Protein AF-A0A822DMH4-F1 (afdb_monomer)

Structure (mmCIF, N/CA/C/O backbone):
data_AF-A0A822DMH4-F1
#
_entry.id   AF-A0A822DMH4-F1
#
loop_
_atom_site.group_PDB
_atom_site.id
_atom_site.type_symbol
_atom_site.label_atom_id
_atom_site.label_alt_id
_atom_site.label_comp_id
_atom_site.label_asym_id
_atom_site.label_entity_id
_atom_site.label_seq_id
_atom_site.pdbx_PDB_ins_code
_atom_site.Cartn_x
_atom_site.Cartn_y
_atom_site.Cartn_z
_atom_site.occupancy
_atom_site.B_iso_or_equiv
_atom_site.auth_seq_id
_atom_site.auth_comp_id
_atom_site.auth_asym_id
_atom_site.auth_atom_id
_atom_site.pdbx_PDB_model_num
ATOM 1 N N . PHE A 1 1 ? -5.214 -4.025 -1.688 1.00 68.00 1 PHE A N 1
ATOM 2 C CA . PHE A 1 1 ? -5.583 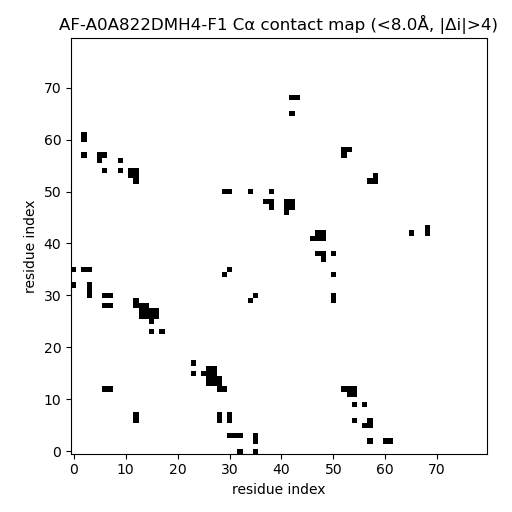-3.909 -3.119 1.00 68.00 1 PHE A CA 1
ATOM 3 C C . PHE A 1 1 ? -5.269 -2.539 -3.721 1.00 68.00 1 PHE A C 1
ATOM 5 O O . PHE A 1 1 ? -4.564 -2.515 -4.718 1.00 68.00 1 PHE A O 1
ATOM 12 N N . ILE A 1 2 ? -5.690 -1.414 -3.123 1.00 76.75 2 ILE A N 1
ATOM 13 C CA . ILE A 1 2 ? -5.403 -0.056 -3.649 1.00 76.75 2 ILE A CA 1
ATOM 14 C C . ILE A 1 2 ? -3.893 0.209 -3.817 1.00 76.75 2 ILE A C 1
ATOM 16 O O . ILE A 1 2 ? -3.468 0.685 -4.865 1.00 76.75 2 ILE A O 1
ATOM 20 N N . LEU A 1 3 ? -3.073 -0.190 -2.836 1.00 76.94 3 LEU A N 1
ATOM 21 C CA . LEU A 1 3 ? -1.608 -0.081 -2.908 1.00 76.94 3 LEU A CA 1
ATOM 22 C C . LEU A 1 3 ? -1.001 -0.817 -4.114 1.00 76.94 3 LEU A C 1
ATOM 24 O O . LEU A 1 3 ? -0.046 -0.333 -4.702 1.00 76.94 3 LEU A O 1
ATOM 28 N N . LEU A 1 4 ? -1.581 -1.950 -4.522 1.00 77.44 4 LEU A N 1
ATOM 29 C CA . LEU A 1 4 ? -1.066 -2.755 -5.629 1.00 77.44 4 LEU A CA 1
ATOM 30 C C . LEU A 1 4 ? -1.344 -2.107 -6.984 1.00 77.44 4 LEU A C 1
ATOM 32 O O . LEU A 1 4 ? -0.480 -2.100 -7.854 1.00 77.44 4 LEU A O 1
ATOM 36 N N . ILE A 1 5 ? -2.541 -1.539 -7.149 1.00 76.12 5 ILE A N 1
ATOM 37 C CA . ILE A 1 5 ? -2.925 -0.823 -8.371 1.00 76.12 5 ILE A CA 1
ATOM 38 C C . ILE A 1 5 ? -2.005 0.383 -8.565 1.00 76.12 5 ILE A C 1
ATOM 40 O O . ILE A 1 5 ? -1.508 0.618 -9.662 1.00 76.12 5 ILE A O 1
ATOM 44 N N . ILE A 1 6 ? -1.730 1.112 -7.484 1.00 73.44 6 ILE A N 1
ATOM 45 C CA . ILE A 1 6 ? -0.951 2.347 -7.547 1.00 73.44 6 ILE A CA 1
ATOM 46 C C . ILE A 1 6 ? 0.535 2.049 -7.716 1.00 73.44 6 ILE A C 1
ATOM 48 O O . ILE A 1 6 ? 1.143 2.661 -8.582 1.00 73.44 6 ILE A O 1
ATOM 52 N N . ALA A 1 7 ? 1.077 1.043 -7.023 1.00 72.81 7 ALA A N 1
ATOM 53 C CA . ALA A 1 7 ? 2.454 0.594 -7.224 1.00 72.81 7 ALA A CA 1
ATOM 54 C C . ALA A 1 7 ? 2.715 0.064 -8.644 1.00 72.81 7 ALA A C 1
ATOM 56 O O . ALA A 1 7 ? 3.837 0.134 -9.130 1.00 72.81 7 ALA A O 1
ATOM 57 N N . ARG A 1 8 ? 1.701 -0.486 -9.329 1.00 72.7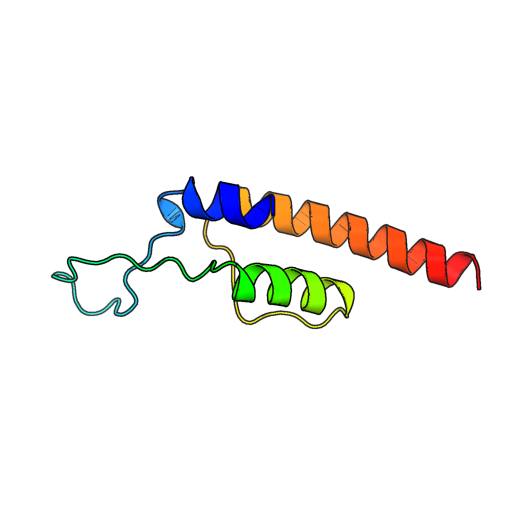5 8 ARG A N 1
ATOM 58 C CA . ARG A 1 8 ? 1.823 -0.912 -10.735 1.00 72.75 8 ARG A CA 1
ATOM 59 C C . ARG A 1 8 ? 1.681 0.239 -11.724 1.00 72.75 8 ARG A C 1
ATOM 61 O O . ARG A 1 8 ? 2.223 0.141 -12.820 1.00 72.75 8 ARG A O 1
ATOM 68 N N . CYS A 1 9 ? 0.976 1.300 -11.341 1.00 69.94 9 CYS A N 1
ATOM 69 C CA . CYS A 1 9 ? 0.750 2.474 -12.177 1.00 69.94 9 CYS A CA 1
ATOM 70 C C . CYS A 1 9 ? 1.830 3.558 -11.999 1.00 69.94 9 CYS A C 1
ATOM 72 O O . CYS A 1 9 ? 1.978 4.395 -12.887 1.00 69.94 9 CYS A O 1
ATOM 74 N N . SER A 1 10 ? 2.579 3.566 -10.887 1.00 72.44 10 SER A N 1
ATOM 75 C CA . SER A 1 10 ? 3.707 4.477 -10.660 1.00 72.44 10 SER A CA 1
ATOM 76 C C . SER A 1 10 ? 4.980 3.946 -11.339 1.00 72.44 10 SER A C 1
ATOM 78 O O . SER A 1 10 ? 5.528 2.933 -10.904 1.00 72.44 10 SER A O 1
ATOM 80 N N . PRO A 1 11 ? 5.508 4.621 -12.380 1.00 66.38 11 PRO A N 1
ATOM 81 C CA . PRO A 1 11 ? 6.788 4.245 -12.982 1.00 66.38 11 PRO A CA 1
ATOM 82 C C . PRO A 1 11 ? 7.958 4.372 -11.989 1.00 66.38 11 PRO A C 1
ATOM 84 O O . PRO A 1 11 ? 8.900 3.597 -12.073 1.00 66.38 11 PRO A O 1
ATOM 87 N N . ASP A 1 12 ? 7.859 5.257 -10.988 1.00 67.81 12 ASP A N 1
ATOM 88 C CA . ASP A 1 12 ? 8.869 5.445 -9.929 1.00 67.81 12 ASP A CA 1
ATOM 89 C C . ASP A 1 12 ? 9.068 4.233 -8.997 1.00 67.81 12 ASP A C 1
ATOM 91 O O . ASP A 1 12 ? 10.048 4.174 -8.249 1.00 67.81 12 ASP A O 1
ATOM 95 N N . GLU A 1 13 ? 8.135 3.277 -8.989 1.00 72.94 13 GLU A N 1
ATOM 96 C CA . GLU A 1 13 ? 8.246 2.054 -8.180 1.00 72.94 13 GLU A CA 1
ATOM 97 C C . GLU A 1 13 ? 9.100 0.974 -8.862 1.00 72.94 13 GLU A C 1
ATOM 99 O O . GLU A 1 13 ? 9.553 0.031 -8.210 1.00 72.94 13 GLU A O 1
ATOM 104 N N . TRP A 1 14 ? 9.305 1.101 -10.174 1.00 75.44 14 TRP A N 1
ATOM 105 C CA . TRP A 1 14 ? 10.104 0.189 -10.977 1.00 75.44 14 TRP A CA 1
ATOM 106 C C . TRP A 1 14 ? 11.571 0.570 -10.801 1.00 75.44 14 TRP A C 1
ATOM 108 O O . TRP A 1 14 ? 12.016 1.617 -11.269 1.00 75.44 14 TRP A O 1
ATOM 118 N N . ARG A 1 15 ? 12.324 -0.259 -10.073 1.00 72.38 15 ARG A N 1
ATOM 119 C CA . ARG A 1 15 ? 13.733 0.006 -9.759 1.00 72.38 15 ARG A CA 1
ATOM 120 C C . ARG A 1 15 ? 14.624 -1.132 -10.212 1.00 72.38 15 ARG A C 1
ATOM 122 O O . ARG A 1 15 ? 14.246 -2.299 -10.168 1.00 72.38 15 ARG A O 1
ATOM 129 N N . ASN A 1 16 ? 15.836 -0.761 -10.603 1.00 76.44 16 ASN A N 1
ATOM 130 C CA . ASN A 1 16 ? 16.902 -1.711 -10.851 1.00 76.44 16 ASN A CA 1
ATOM 131 C C . ASN A 1 16 ? 17.339 -2.342 -9.508 1.00 76.44 16 ASN A C 1
ATOM 133 O O . ASN A 1 16 ? 17.704 -1.599 -8.588 1.00 76.44 16 ASN A O 1
ATOM 137 N N . PRO A 1 17 ? 17.289 -3.679 -9.356 1.00 74.38 17 PRO A N 1
ATOM 138 C CA . PRO A 1 17 ? 17.759 -4.355 -8.149 1.00 74.38 17 PRO A CA 1
ATOM 139 C C . PRO A 1 17 ? 19.272 -4.203 -7.912 1.00 74.38 17 PRO A C 1
ATOM 141 O O . PRO A 1 17 ? 19.706 -4.311 -6.762 1.00 74.38 17 PRO A O 1
ATOM 144 N N . TYR A 1 18 ? 20.061 -3.901 -8.949 1.00 77.38 18 TYR A N 1
ATOM 145 C CA . TYR A 1 18 ? 21.514 -3.733 -8.874 1.00 77.38 18 TYR A CA 1
ATOM 146 C C . TYR A 1 18 ? 21.926 -2.321 -9.314 1.00 77.38 18 TYR A C 1
ATOM 148 O O . TYR A 1 18 ? 22.211 -2.094 -10.485 1.00 77.38 18 TYR A O 1
ATOM 156 N N . PRO A 1 19 ? 22.023 -1.350 -8.387 1.00 70.00 19 PRO A N 1
ATOM 157 C CA . PRO A 1 19 ? 22.288 0.051 -8.733 1.00 70.00 19 PRO A CA 1
ATOM 158 C C . PRO A 1 19 ? 23.664 0.292 -9.377 1.00 70.00 19 PRO A C 1
ATOM 160 O O . PRO A 1 19 ? 23.890 1.361 -9.935 1.00 70.00 19 PRO A O 1
ATOM 163 N N . CYS A 1 20 ? 24.582 -0.675 -9.284 1.00 75.38 20 CYS A N 1
ATOM 164 C CA . CYS A 1 20 ? 25.928 -0.595 -9.850 1.00 75.38 20 CYS A CA 1
ATOM 165 C C . CYS A 1 20 ? 26.013 -1.048 -11.316 1.00 75.38 20 CYS A C 1
ATOM 167 O O . CYS A 1 20 ? 27.075 -0.891 -11.913 1.00 75.38 20 CYS A O 1
ATOM 169 N N . ASP A 1 21 ? 24.945 -1.623 -11.872 1.00 77.38 21 ASP A N 1
ATOM 170 C CA . ASP A 1 21 ? 24.912 -2.109 -13.250 1.00 77.38 21 ASP A CA 1
ATOM 171 C C . ASP A 1 21 ? 23.914 -1.278 -14.065 1.00 77.38 21 ASP A C 1
ATOM 173 O O . ASP A 1 21 ? 22.706 -1.311 -13.827 1.00 77.38 21 ASP A O 1
ATOM 177 N N . THR A 1 22 ? 24.435 -0.457 -14.976 1.00 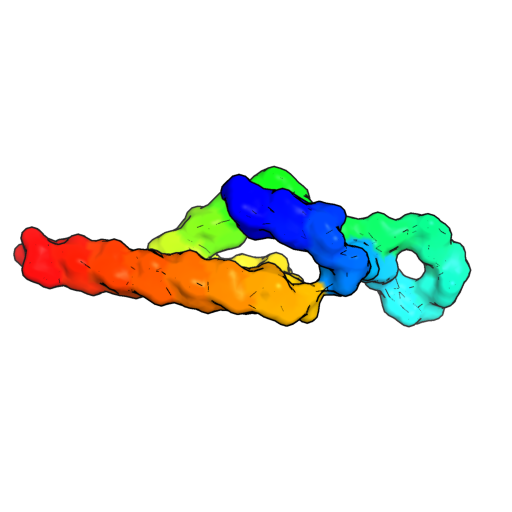68.88 22 THR A N 1
ATOM 178 C CA . THR A 1 22 ? 23.650 0.483 -15.788 1.00 68.88 22 THR A CA 1
ATOM 179 C C . THR A 1 22 ? 23.000 -0.154 -17.016 1.00 68.88 22 THR A C 1
ATOM 181 O O . THR A 1 22 ? 22.096 0.467 -17.569 1.00 68.88 22 THR A O 1
ATOM 184 N N . ASP A 1 23 ? 23.401 -1.370 -17.408 1.00 70.31 23 ASP A N 1
ATOM 185 C CA . ASP A 1 23 ? 22.864 -2.112 -18.568 1.00 70.31 23 ASP A CA 1
ATOM 186 C C . ASP A 1 23 ? 21.764 -3.123 -18.171 1.00 70.31 23 ASP A C 1
ATOM 188 O O . ASP A 1 23 ? 21.466 -4.083 -18.882 1.00 70.31 23 ASP A O 1
ATOM 192 N N . TYR A 1 24 ? 21.130 -2.928 -17.012 1.00 69.31 24 TYR A N 1
ATOM 193 C CA . TYR A 1 24 ? 20.015 -3.769 -16.574 1.00 69.31 24 TYR A CA 1
ATOM 194 C C . TYR A 1 24 ? 18.727 -3.441 -17.343 1.00 69.31 24 TYR A C 1
ATOM 196 O O . TYR A 1 24 ? 18.021 -2.482 -17.033 1.00 69.31 24 TYR A O 1
ATOM 204 N N . ASP A 1 25 ? 18.388 -4.294 -18.309 1.00 67.06 25 ASP A N 1
ATOM 205 C CA . ASP A 1 25 ? 17.191 -4.166 -19.158 1.00 67.06 25 ASP A CA 1
ATOM 206 C C . ASP A 1 25 ? 15.859 -4.466 -18.440 1.00 67.06 25 ASP A C 1
ATOM 208 O O . ASP A 1 25 ? 14.781 -4.263 -19.006 1.00 67.06 25 ASP A O 1
ATOM 212 N N . TYR A 1 26 ? 15.889 -4.955 -17.194 1.00 68.25 26 TYR A N 1
ATOM 213 C CA . TYR A 1 26 ? 14.684 -5.286 -16.434 1.00 68.25 26 TYR A CA 1
ATOM 214 C C . TYR A 1 26 ? 14.568 -4.481 -15.142 1.00 68.25 26 TYR A C 1
ATOM 216 O O . TYR A 1 26 ? 15.446 -4.468 -14.281 1.00 68.25 26 TYR A O 1
ATOM 224 N N . LEU A 1 27 ? 13.418 -3.830 -14.991 1.00 75.19 27 LEU A N 1
ATOM 225 C CA . LEU A 1 27 ? 13.037 -3.138 -13.771 1.00 75.19 27 LEU A CA 1
ATOM 226 C C . LEU A 1 27 ? 12.159 -4.063 -12.928 1.00 75.19 27 LEU A C 1
ATOM 228 O O . LEU A 1 27 ? 11.213 -4.670 -13.436 1.00 75.19 27 LEU A O 1
ATOM 232 N N . GLU A 1 28 ? 12.431 -4.139 -11.629 1.00 70.81 28 GLU A N 1
ATOM 233 C CA . GLU A 1 28 ? 11.632 -4.936 -10.705 1.00 70.81 28 GLU A CA 1
ATOM 234 C C . GLU A 1 28 ? 10.740 -4.050 -9.839 1.00 70.81 28 GLU A C 1
ATOM 236 O O . GLU A 1 28 ? 11.143 -3.001 -9.334 1.00 70.81 28 GLU A O 1
ATOM 241 N N . ASN A 1 29 ? 9.513 -4.519 -9.621 1.00 78.75 29 ASN A N 1
ATOM 242 C CA . ASN A 1 29 ? 8.588 -3.923 -8.673 1.00 78.75 29 ASN A CA 1
ATOM 243 C C . ASN A 1 29 ? 8.472 -4.829 -7.440 1.00 78.75 29 ASN A C 1
ATOM 245 O O . ASN A 1 29 ? 7.933 -5.937 -7.513 1.00 78.75 29 ASN A O 1
ATOM 249 N N . ARG A 1 30 ? 8.958 -4.347 -6.290 1.00 72.06 30 ARG A N 1
ATOM 250 C CA . ARG A 1 30 ? 8.925 -5.083 -5.012 1.00 72.06 30 ARG A CA 1
ATOM 251 C C . ARG A 1 30 ? 7.505 -5.225 -4.435 1.00 72.06 30 ARG A C 1
ATOM 253 O O . ARG A 1 30 ? 7.301 -6.052 -3.542 1.00 72.06 30 ARG A O 1
AT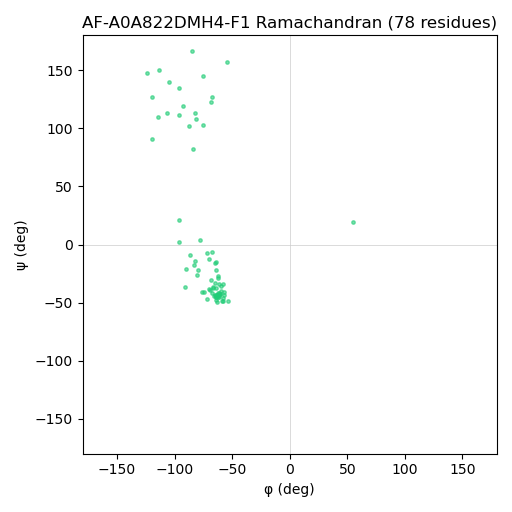OM 260 N N . PHE A 1 31 ? 6.514 -4.491 -4.949 1.00 75.12 31 PHE A N 1
ATOM 261 C CA . PHE A 1 31 ? 5.105 -4.616 -4.566 1.00 75.12 31 PHE A CA 1
ATOM 262 C C . PHE A 1 31 ? 4.414 -5.743 -5.345 1.00 75.12 31 PHE A C 1
ATOM 264 O O . PHE A 1 31 ? 3.717 -5.552 -6.348 1.00 75.12 31 PHE A O 1
ATOM 271 N N . THR A 1 32 ? 4.595 -6.966 -4.855 1.00 77.75 32 THR A N 1
ATOM 272 C CA . THR A 1 32 ? 3.782 -8.127 -5.241 1.00 77.75 32 THR A CA 1
ATOM 273 C C . THR A 1 32 ? 2.499 -8.195 -4.403 1.00 77.75 32 THR A C 1
ATOM 275 O O . THR A 1 32 ? 2.374 -7.515 -3.379 1.00 77.75 32 THR A O 1
ATOM 278 N N . VAL A 1 33 ? 1.527 -9.019 -4.819 1.00 75.81 33 VAL A N 1
ATOM 279 C CA . VAL A 1 33 ? 0.287 -9.264 -4.048 1.00 75.81 33 VAL A CA 1
ATOM 280 C C . VAL A 1 33 ? 0.627 -9.706 -2.627 1.00 75.81 33 VAL A C 1
ATOM 282 O O . VAL A 1 33 ? 0.138 -9.111 -1.669 1.00 75.81 33 VAL A O 1
ATOM 285 N N . SER A 1 34 ? 1.524 -10.682 -2.496 1.00 80.50 34 SER A N 1
ATOM 286 C CA . SER A 1 34 ? 1.957 -11.219 -1.207 1.00 80.50 34 SER A CA 1
ATOM 287 C C . SER A 1 34 ? 2.639 -10.163 -0.339 1.00 80.50 34 SER A C 1
ATOM 289 O O . SER A 1 34 ? 2.278 -10.023 0.824 1.00 80.50 34 SER A O 1
ATOM 291 N N . ASN A 1 35 ? 3.544 -9.355 -0.904 1.00 81.31 35 ASN A N 1
ATOM 292 C CA . ASN A 1 35 ? 4.219 -8.290 -0.154 1.00 81.31 35 ASN A CA 1
ATOM 293 C C . ASN A 1 35 ? 3.261 -7.180 0.280 1.00 81.31 35 ASN A C 1
ATOM 295 O O . ASN A 1 35 ? 3.390 -6.652 1.377 1.00 81.31 35 ASN A O 1
ATOM 299 N N . THR A 1 36 ? 2.271 -6.846 -0.548 1.00 82.56 36 THR A N 1
ATOM 300 C CA . THR A 1 36 ? 1.264 -5.833 -0.200 1.00 82.56 36 THR A CA 1
ATOM 301 C C . THR A 1 36 ? 0.339 -6.334 0.910 1.00 82.56 36 THR A C 1
ATOM 303 O O . THR A 1 36 ? -0.024 -5.572 1.801 1.00 82.56 36 THR A O 1
ATOM 306 N N . LEU A 1 37 ? -0.035 -7.616 0.879 1.00 82.88 37 LEU A N 1
ATOM 307 C CA . LEU A 1 37 ? -0.800 -8.238 1.959 1.00 82.88 37 LEU A CA 1
ATOM 308 C C . LEU A 1 37 ? 0.018 -8.294 3.249 1.00 82.88 37 LEU A C 1
ATOM 310 O O . LEU A 1 37 ? -0.490 -7.917 4.301 1.00 82.88 37 LEU A O 1
ATOM 314 N N . TRP A 1 38 ? 1.289 -8.686 3.157 1.00 83.69 38 TRP A N 1
ATOM 315 C CA . TRP A 1 38 ? 2.205 -8.694 4.292 1.00 83.69 38 TRP A CA 1
ATOM 316 C C . TRP A 1 38 ? 2.395 -7.295 4.885 1.00 83.69 38 TRP A C 1
ATOM 318 O O . TRP A 1 38 ? 2.315 -7.130 6.096 1.00 83.69 38 TRP A O 1
ATOM 328 N N . PHE A 1 39 ? 2.538 -6.272 4.041 1.00 83.12 39 PHE A N 1
ATOM 329 C CA . PHE A 1 39 ? 2.571 -4.867 4.448 1.00 83.12 39 PHE A CA 1
ATOM 330 C C . PHE A 1 39 ? 1.297 -4.463 5.207 1.00 83.12 39 PHE A C 1
ATOM 332 O O . PHE A 1 39 ? 1.369 -3.879 6.289 1.00 83.12 39 PHE A O 1
ATOM 339 N N . SER A 1 40 ? 0.115 -4.791 4.675 1.00 83.00 40 SER A N 1
ATOM 340 C CA . SER A 1 40 ? -1.164 -4.481 5.330 1.00 83.00 40 SER A CA 1
ATOM 341 C C . SER A 1 40 ? -1.334 -5.201 6.672 1.00 83.00 40 SER A C 1
ATOM 343 O O . SER A 1 40 ? -1.861 -4.607 7.608 1.00 83.00 40 SER A O 1
ATOM 345 N N . ILE A 1 41 ? -0.872 -6.449 6.785 1.00 84.44 41 ILE A N 1
ATOM 346 C CA . ILE A 1 41 ? -0.917 -7.221 8.036 1.00 84.44 41 ILE A CA 1
ATOM 347 C C . ILE A 1 41 ? 0.098 -6.674 9.047 1.00 84.44 41 ILE A C 1
ATOM 349 O O . ILE A 1 41 ? -0.264 -6.419 10.193 1.00 84.44 41 ILE A O 1
ATOM 353 N N . GLY A 1 42 ? 1.342 -6.429 8.628 1.00 83.94 42 GLY A N 1
ATOM 354 C CA . GLY A 1 42 ? 2.392 -5.877 9.485 1.00 83.94 42 GLY A CA 1
ATOM 355 C C . GLY A 1 42 ? 2.001 -4.517 10.059 1.00 83.94 42 GLY A C 1
ATOM 356 O O . GLY A 1 42 ? 2.028 -4.323 11.273 1.00 83.94 42 GLY A O 1
ATOM 357 N N . THR A 1 43 ? 1.522 -3.600 9.212 1.00 81.44 43 THR A N 1
ATOM 358 C CA . THR A 1 43 ? 1.051 -2.276 9.661 1.00 81.44 43 THR A CA 1
ATOM 359 C C . THR A 1 43 ? -0.102 -2.360 10.661 1.00 81.44 43 THR A C 1
ATOM 361 O O . THR A 1 43 ? -0.116 -1.586 11.616 1.00 81.44 43 THR A O 1
ATOM 364 N N . LEU A 1 44 ? -1.015 -3.327 10.510 1.00 81.69 44 LEU A N 1
ATOM 365 C CA . LEU A 1 44 ? -2.085 -3.591 11.478 1.00 81.69 44 LEU A CA 1
ATOM 366 C C . LEU A 1 44 ? -1.548 -4.111 12.819 1.00 81.69 44 LEU A C 1
ATOM 368 O O . LEU A 1 44 ? -2.029 -3.716 13.878 1.00 81.69 44 LEU A O 1
ATOM 372 N N . MET A 1 45 ? -0.509 -4.944 12.782 1.00 83.25 45 MET A N 1
ATOM 373 C CA . MET A 1 45 ? 0.194 -5.435 13.970 1.00 83.25 45 MET A CA 1
ATOM 374 C C . MET A 1 45 ? 1.170 -4.411 14.573 1.00 83.25 45 MET A C 1
ATOM 376 O O . MET A 1 45 ? 1.885 -4.744 15.515 1.00 83.25 45 MET A O 1
ATOM 380 N N . GLN A 1 46 ? 1.234 -3.184 14.037 1.00 77.25 46 GLN A N 1
ATOM 381 C CA . GLN A 1 46 ? 2.268 -2.184 14.351 1.00 77.25 46 GLN A CA 1
ATOM 382 C C . GLN A 1 46 ? 3.708 -2.702 14.144 1.00 77.25 46 GLN A C 1
ATOM 384 O O . GLN A 1 46 ? 4.668 -2.124 14.651 1.00 77.25 46 GLN A O 1
ATOM 389 N N . GLN A 1 47 ? 3.873 -3.776 13.370 1.00 73.44 47 GLN A N 1
ATOM 390 C CA . GLN A 1 47 ? 5.159 -4.324 12.964 1.00 73.44 47 GLN A CA 1
ATOM 391 C C . GLN A 1 47 ? 5.477 -3.766 11.577 1.00 73.44 47 GLN A C 1
ATOM 393 O O . GLN A 1 47 ? 4.788 -4.043 10.597 1.00 73.44 47 GLN A O 1
ATOM 398 N N . GLY A 1 48 ? 6.492 -2.905 11.494 1.00 76.00 48 GLY A N 1
ATOM 399 C CA . GLY A 1 48 ? 6.944 -2.363 10.214 1.00 76.00 48 GLY A CA 1
ATOM 400 C C . GLY A 1 48 ? 7.286 -3.476 9.216 1.00 76.00 48 GLY A C 1
ATOM 401 O O . GLY A 1 48 ? 7.579 -4.605 9.602 1.00 76.00 48 GLY A O 1
ATOM 402 N N . SER A 1 49 ? 7.253 -3.161 7.924 1.00 74.88 49 SER A N 1
ATOM 403 C CA . SER A 1 49 ? 7.661 -4.095 6.872 1.00 74.88 49 SER A CA 1
ATOM 404 C C . SER A 1 49 ? 8.913 -3.589 6.164 1.00 74.88 49 SER A C 1
ATOM 406 O O . SER A 1 49 ? 9.041 -2.380 5.971 1.00 74.88 49 SER A O 1
ATOM 408 N N . ASP A 1 50 ? 9.750 -4.494 5.661 1.00 71.94 50 ASP A N 1
ATOM 409 C CA . ASP A 1 50 ? 10.946 -4.153 4.872 1.00 71.94 50 ASP A CA 1
ATOM 410 C C . ASP A 1 50 ? 10.642 -3.533 3.493 1.00 71.94 50 ASP A C 1
ATOM 412 O O . ASP A 1 50 ? 11.543 -3.091 2.779 1.00 71.94 50 ASP A O 1
ATOM 416 N N . VAL A 1 51 ? 9.369 -3.482 3.087 1.00 70.38 51 VAL A N 1
ATOM 417 C CA . VAL A 1 51 ? 8.950 -2.886 1.816 1.00 70.38 51 VAL A CA 1
ATOM 418 C C . VAL A 1 51 ? 8.718 -1.388 2.009 1.00 70.38 51 VAL A C 1
ATOM 420 O O . VAL A 1 51 ? 7.683 -0.964 2.523 1.00 70.38 51 VAL A O 1
ATOM 423 N N . SER A 1 52 ? 9.689 -0.582 1.579 1.00 72.88 52 SER A N 1
ATOM 424 C CA . SER A 1 52 ? 9.60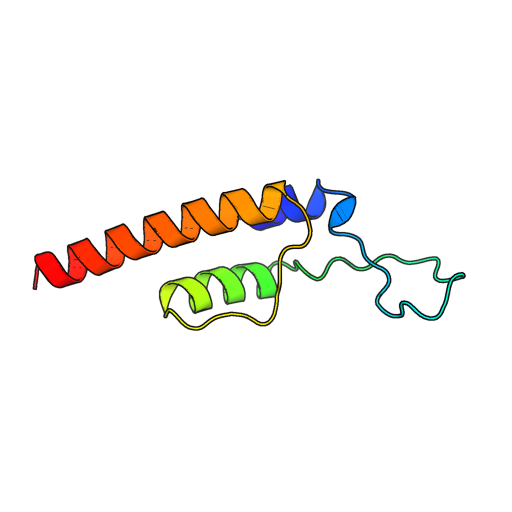2 0.879 1.624 1.00 72.88 52 SER A CA 1
ATOM 425 C C . SER A 1 52 ? 9.051 1.442 0.303 1.00 72.88 52 SER A C 1
ATOM 427 O O . SER A 1 52 ? 9.678 1.233 -0.740 1.00 72.88 52 SER A O 1
ATOM 429 N N . PRO A 1 53 ? 7.901 2.147 0.310 1.00 69.56 53 PRO A N 1
ATOM 430 C CA . PRO A 1 53 ? 7.368 2.799 -0.882 1.00 69.56 53 PRO A CA 1
ATOM 431 C C . PRO A 1 53 ? 8.266 3.955 -1.321 1.00 69.56 53 PRO A C 1
ATOM 433 O O . PRO A 1 53 ? 8.572 4.858 -0.536 1.00 69.56 53 PRO A O 1
ATOM 436 N N . SER A 1 54 ? 8.669 3.938 -2.590 1.00 69.75 54 SER A N 1
ATOM 437 C CA . SER A 1 54 ? 9.535 4.972 -3.162 1.00 69.75 54 SER A CA 1
ATOM 438 C C . SER A 1 54 ? 8.723 6.105 -3.785 1.00 69.75 54 SER A C 1
ATOM 440 O O . SER A 1 54 ? 9.128 7.266 -3.694 1.00 69.75 54 SER A O 1
ATOM 442 N N . ALA A 1 55 ? 7.581 5.794 -4.405 1.00 77.56 55 ALA A N 1
ATOM 443 C CA . ALA A 1 55 ? 6.776 6.808 -5.072 1.00 77.56 55 ALA A CA 1
ATOM 444 C C . ALA A 1 55 ? 6.000 7.671 -4.061 1.00 77.56 55 ALA A C 1
ATOM 446 O O . ALA A 1 55 ? 5.523 7.214 -3.017 1.00 77.56 55 ALA A O 1
ATOM 447 N N . MET A 1 56 ? 5.841 8.958 -4.378 1.00 74.06 56 MET A N 1
ATOM 448 C CA . MET A 1 56 ? 5.117 9.897 -3.510 1.00 74.06 56 MET A CA 1
ATOM 449 C C . MET A 1 56 ? 3.649 9.478 -3.314 1.00 74.06 56 MET A C 1
ATOM 451 O O . MET A 1 56 ? 3.088 9.634 -2.229 1.00 74.06 56 MET A O 1
ATOM 455 N N . SER A 1 57 ? 3.040 8.889 -4.347 1.00 77.12 57 SER A N 1
ATOM 456 C CA . SER A 1 57 ? 1.669 8.376 -4.320 1.00 77.12 57 SER A CA 1
ATOM 457 C C . SER A 1 57 ? 1.499 7.232 -3.315 1.00 77.12 57 SER A C 1
ATOM 459 O O . SER A 1 57 ? 0.603 7.289 -2.470 1.00 77.12 57 SER A O 1
ATOM 461 N N . THR A 1 58 ? 2.380 6.229 -3.341 1.00 79.12 58 THR A N 1
ATOM 462 C CA . THR A 1 58 ? 2.360 5.082 -2.417 1.00 79.12 58 THR A CA 1
ATOM 463 C C . THR A 1 58 ? 2.626 5.501 -0.969 1.00 79.12 58 THR A C 1
ATOM 465 O O . THR A 1 58 ? 1.992 4.960 -0.059 1.00 79.12 58 THR A O 1
ATOM 468 N N . ARG A 1 59 ? 3.456 6.529 -0.734 1.00 83.56 59 ARG A N 1
ATOM 469 C CA . ARG A 1 59 ? 3.675 7.105 0.610 1.00 83.56 59 ARG A CA 1
ATOM 470 C C . ARG A 1 59 ? 2.416 7.744 1.200 1.00 83.56 59 ARG A C 1
ATOM 472 O O . ARG A 1 59 ? 2.112 7.503 2.367 1.00 83.56 59 ARG A O 1
ATOM 479 N N . LEU A 1 60 ? 1.657 8.511 0.413 1.00 84.94 60 LEU A N 1
ATOM 480 C CA . LEU A 1 60 ? 0.414 9.142 0.885 1.00 84.94 60 LEU A CA 1
ATOM 481 C C . LEU A 1 60 ? -0.634 8.101 1.295 1.00 84.94 60 LEU A C 1
ATOM 483 O O . LEU A 1 60 ? -1.244 8.214 2.356 1.00 84.94 60 LEU A O 1
ATOM 487 N N . ILE A 1 61 ? -0.804 7.049 0.494 1.00 85.00 61 ILE A N 1
ATOM 488 C CA . ILE A 1 61 ? -1.771 5.978 0.782 1.00 85.00 61 ILE A CA 1
ATOM 489 C C . ILE A 1 61 ? -1.351 5.181 2.010 1.00 85.00 61 ILE A C 1
ATOM 491 O O . ILE A 1 61 ? -2.194 4.870 2.848 1.00 85.00 61 ILE A O 1
ATOM 495 N N . SER A 1 62 ? -0.055 4.881 2.142 1.00 83.81 62 SER A N 1
ATOM 496 C CA . SER A 1 62 ? 0.488 4.269 3.354 1.00 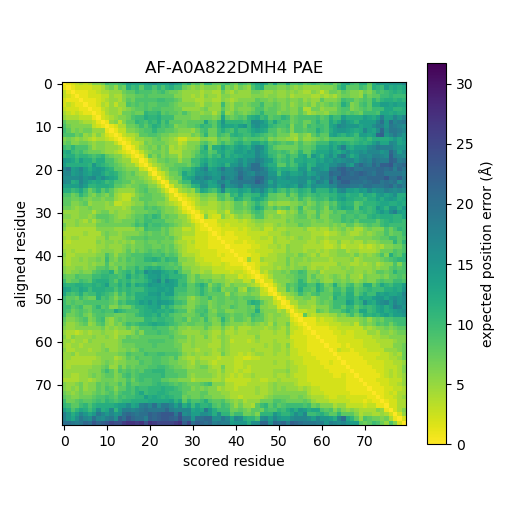83.81 62 SER A CA 1
ATOM 497 C C . SER A 1 62 ? 0.187 5.122 4.590 1.00 83.81 62 SER A C 1
ATOM 499 O O . SER A 1 62 ? -0.169 4.574 5.629 1.00 83.81 62 SER A O 1
ATOM 501 N N . GLY A 1 63 ? 0.293 6.450 4.485 1.00 86.62 63 GLY A N 1
ATOM 502 C CA . GLY A 1 63 ? -0.055 7.372 5.568 1.00 86.62 63 GLY A CA 1
ATOM 503 C C . GLY A 1 63 ? -1.540 7.330 5.936 1.00 86.62 63 GLY A C 1
ATOM 504 O O . GLY A 1 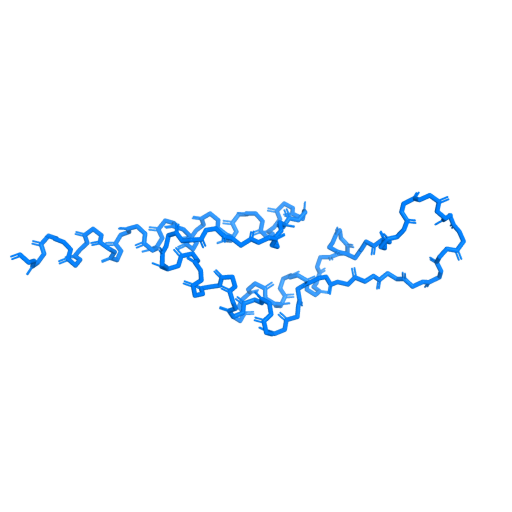63 ? -1.879 7.223 7.113 1.00 86.62 63 GLY A O 1
ATOM 505 N N . ILE A 1 64 ? -2.431 7.337 4.940 1.00 88.88 64 ILE A N 1
ATOM 506 C CA . ILE A 1 64 ? -3.885 7.216 5.156 1.00 88.88 64 ILE A CA 1
ATOM 507 C C . ILE A 1 64 ? -4.227 5.869 5.808 1.00 88.88 64 ILE A C 1
ATOM 509 O O . ILE A 1 64 ? -5.015 5.816 6.750 1.00 88.88 64 ILE A O 1
ATOM 513 N N . TRP A 1 65 ? -3.615 4.782 5.336 1.00 86.06 65 TRP A N 1
ATOM 514 C CA . TRP A 1 65 ? -3.797 3.444 5.898 1.00 86.06 65 TRP A CA 1
ATOM 515 C C . TRP A 1 65 ? -3.318 3.353 7.350 1.00 86.06 65 TRP A C 1
ATOM 517 O O . TRP A 1 65 ? -3.993 2.773 8.202 1.00 86.06 65 TRP A O 1
ATOM 527 N N . TRP A 1 66 ? -2.174 3.965 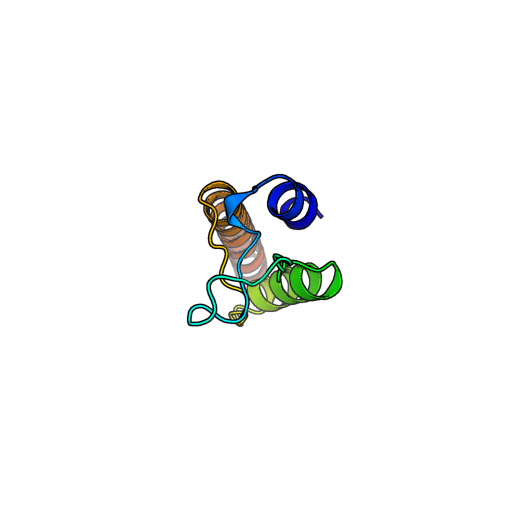7.649 1.00 86.25 66 TRP A N 1
ATOM 528 C CA . TRP A 1 66 ? -1.655 4.040 9.009 1.00 86.25 66 TRP A CA 1
ATOM 529 C C . TRP A 1 66 ? -2.600 4.821 9.930 1.00 86.25 66 TRP A C 1
ATOM 531 O O . TRP A 1 66 ? -2.923 4.353 11.020 1.00 86.25 66 TRP A O 1
ATOM 541 N N . PHE A 1 67 ? -3.128 5.956 9.464 1.00 87.81 67 PHE A N 1
ATOM 542 C CA . PHE A 1 67 ? -4.108 6.743 10.213 1.00 87.81 67 PHE A CA 1
ATOM 543 C C . PHE A 1 67 ? -5.403 5.962 10.481 1.00 87.81 67 PHE A C 1
ATOM 545 O O . PHE A 1 67 ? -5.904 5.952 11.604 1.00 87.81 67 PHE A O 1
ATOM 552 N N . PHE A 1 68 ? -5.910 5.242 9.478 1.00 88.88 68 PHE A N 1
ATOM 553 C CA . PHE A 1 68 ? -7.051 4.340 9.637 1.00 88.88 68 PHE A CA 1
ATOM 554 C C . PHE A 1 68 ? -6.792 3.269 10.706 1.00 88.88 68 PHE A C 1
ATOM 556 O O . PHE A 1 68 ? -7.625 3.049 11.586 1.00 88.88 68 PHE A O 1
ATOM 563 N N . THR A 1 69 ? -5.615 2.643 10.662 1.00 87.31 69 THR A N 1
ATOM 564 C CA . THR A 1 69 ? -5.210 1.608 11.623 1.00 87.31 69 THR A CA 1
ATOM 565 C C . THR A 1 69 ? -5.149 2.162 13.048 1.00 87.31 69 THR A C 1
ATOM 567 O O . THR A 1 69 ? -5.646 1.525 13.975 1.00 87.31 69 THR A O 1
ATOM 570 N N . LEU A 1 70 ? -4.614 3.374 13.232 1.00 86.56 70 LEU A N 1
ATOM 571 C CA . LEU A 1 70 ? -4.599 4.038 14.536 1.00 86.56 70 LEU A CA 1
ATOM 572 C C . LEU A 1 70 ? -6.000 4.306 15.082 1.00 86.56 70 LEU A C 1
ATOM 574 O O . LEU A 1 70 ? -6.244 4.037 16.255 1.00 86.56 70 LEU A O 1
ATOM 578 N N . ILE A 1 71 ? -6.922 4.809 14.255 1.00 89.69 71 ILE A N 1
ATOM 579 C CA . ILE A 1 71 ? -8.312 5.040 14.677 1.00 89.69 71 ILE A CA 1
ATOM 580 C C . ILE A 1 71 ? -8.961 3.722 15.103 1.00 89.69 71 ILE A C 1
ATOM 582 O O . ILE A 1 71 ? -9.650 3.676 16.123 1.00 89.69 71 ILE A O 1
ATOM 586 N N . LEU A 1 72 ? -8.727 2.648 14.347 1.00 88.38 72 LEU A N 1
ATOM 587 C CA . LEU A 1 72 ? -9.289 1.330 14.622 1.00 88.38 72 LEU A CA 1
ATOM 588 C C . LEU A 1 72 ? -8.781 0.758 15.952 1.00 88.38 72 LEU A C 1
ATOM 590 O O . LEU A 1 72 ? -9.588 0.341 16.781 1.00 88.38 72 LEU A O 1
ATOM 594 N N . ILE A 1 73 ? -7.468 0.797 16.191 1.00 86.88 73 ILE A N 1
ATOM 595 C CA . ILE A 1 73 ? -6.869 0.342 17.456 1.00 86.88 73 ILE A CA 1
ATOM 596 C C . ILE A 1 73 ? -7.322 1.236 18.611 1.00 86.88 73 ILE A C 1
ATOM 598 O O . ILE A 1 73 ? -7.704 0.729 19.660 1.00 86.88 73 ILE A O 1
ATOM 602 N N . SER A 1 74 ? -7.332 2.557 18.420 1.00 85.94 74 SER A N 1
ATOM 603 C CA . SER A 1 74 ? -7.799 3.504 19.434 1.00 85.94 74 SER A CA 1
ATOM 604 C C . SER A 1 74 ? -9.257 3.255 19.811 1.00 85.94 74 SER A C 1
ATOM 606 O O . SER A 1 74 ? -9.580 3.307 20.992 1.00 85.94 74 SER A O 1
ATOM 608 N N . SER A 1 75 ? -10.117 2.942 18.842 1.00 89.06 75 SER A N 1
ATOM 609 C CA . SER A 1 75 ? -11.527 2.619 19.092 1.00 89.06 75 SER A CA 1
ATOM 610 C C . SER A 1 75 ? -11.684 1.274 19.800 1.00 89.06 75 SER A C 1
ATOM 612 O O . SER A 1 75 ? -12.522 1.151 20.687 1.00 89.06 75 SER A O 1
ATOM 614 N N . TYR A 1 76 ? -10.865 0.276 19.450 1.00 81.06 76 TYR A N 1
ATOM 615 C CA . TYR A 1 76 ? -10.850 -1.013 20.142 1.00 81.06 76 TYR A CA 1
ATOM 616 C C . TYR A 1 76 ? -10.403 -0.866 21.602 1.00 81.06 76 TYR A C 1
ATOM 618 O O . TYR A 1 76 ? -11.066 -1.387 22.489 1.00 81.06 76 TYR A O 1
ATOM 626 N N . THR A 1 77 ? -9.342 -0.097 21.861 1.00 79.19 77 THR A N 1
ATOM 627 C CA . THR A 1 77 ? -8.874 0.206 23.223 1.00 79.19 77 THR A CA 1
ATOM 628 C C . THR A 1 77 ? -9.854 1.092 23.995 1.00 79.19 77 THR A C 1
ATOM 630 O O . THR A 1 77 ? -9.919 0.989 25.210 1.00 79.19 77 THR A O 1
ATOM 633 N N . ALA A 1 78 ? -10.613 1.965 23.324 1.00 75.31 78 ALA A N 1
ATOM 634 C CA . ALA A 1 78 ? -11.607 2.826 23.972 1.00 75.31 78 ALA A CA 1
ATOM 635 C C . ALA A 1 78 ? -12.929 2.109 24.293 1.00 75.31 78 ALA A C 1
ATOM 637 O O . ALA A 1 78 ? -13.687 2.581 25.136 1.00 75.31 78 ALA A O 1
ATOM 638 N N . ASN A 1 79 ? -13.227 1.010 23.598 1.00 72.88 79 ASN A N 1
ATOM 639 C CA . ASN A 1 79 ? -14.411 0.184 23.831 1.00 72.88 79 ASN A CA 1
ATOM 640 C C . ASN A 1 79 ? -14.126 -1.033 24.739 1.00 72.88 79 ASN A C 1
ATOM 642 O O . ASN A 1 79 ? -15.022 -1.850 24.951 1.00 72.88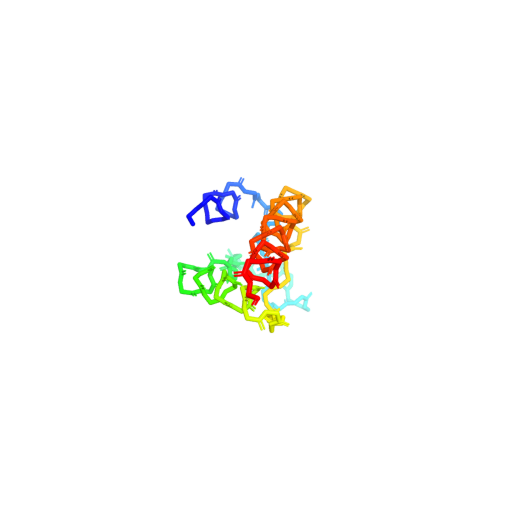 79 ASN A O 1
ATOM 646 N N . LEU A 1 80 ? -12.892 -1.169 25.241 1.00 59.03 80 LEU A N 1
ATOM 647 C CA . LEU A 1 80 ? -12.469 -2.161 26.235 1.00 59.03 80 LEU A CA 1
ATOM 648 C C . LEU A 1 80 ? -12.416 -1.515 27.626 1.00 59.03 80 LEU A C 1
ATOM 650 O O . LEU A 1 80 ? -12.841 -2.186 28.592 1.00 59.03 80 LEU A O 1
#

Nearest PDB structures (foldseek):
  9b37-assembly1_A  TM=9.208E-01  e=7.468E-08  Rattus norvegicus
  9dxs-assembly1_A  TM=8.991E-01  e=9.806E-08  Rattus norvegicus
  7f5b-assembly1_D  TM=9.413E-01  e=1.062E-06  Rattus norvegicus
  7f57-assembly1_D  TM=9.348E-01  e=1.062E-06  Rattus norvegicus
  8fps-assembly1_D  TM=8.045E-01  e=2.273E-05  Rattus norvegicus

Foldseek 3Di:
DVLLVVLVVDPQQFDDPDPVDPPPPGTDHPDDPVQVVVCLVCLLVVHHDPDDDRDPVSVVVSVVSNVVSVVVVVVVVVVD

Secondary structure (DSSP, 8-state):
-HHHHHHHH-GGG-B-S-TT-TT----B----HHHHHHHHHHHHTT---S----SHHHHHHHHHHHHHHHHHHHHHHH--

Mean predicted aligned error: 7.88 Å

pLDDT: mean 77.63, std 6.67, range [59.03, 89.69]

Radius of gyration: 15.27 Å; Cα contacts (8 Å, |Δi|>4): 62; chains: 1; bounding box: 40×21×45 Å

Sequence (80 aa):
FILLIIARCSPDEWRNPYPCDTDYDYLENRFTVSNTLWFSIGTLMQQGSDVSPSAMSTRLISGIWWFFTLILISSYTANL

Solvent-accessible surface area (backbone atoms only — not comparable to full-atom values): 4901 Å² total; per-residue (Å²): 110,72,67,53,58,49,52,72,68,39,72,71,40,50,37,62,91,51,87,90,52,90,83,65,90,62,65,46,60,81,73,40,73,67,50,50,51,49,40,56,51,25,56,68,70,73,36,85,58,95,76,76,68,73,32,72,68,53,44,53,52,52,50,53,52,50,53,51,44,50,53,52,51,52,49,53,64,71,75,105